Protein AF-A0A848FJI1-F1 (afdb_monomer_lite)

Structure (mmCIF, N/CA/C/O backbone):
data_AF-A0A848FJI1-F1
#
_entry.id   AF-A0A848FJI1-F1
#
loop_
_atom_site.group_PDB
_atom_site.id
_atom_site.type_symbol
_atom_site.label_atom_id
_atom_site.label_alt_id
_atom_site.label_comp_id
_atom_site.label_asym_id
_atom_site.label_entity_id
_atom_site.label_seq_id
_atom_site.pdbx_PDB_ins_code
_atom_site.Cartn_x
_atom_site.Cartn_y
_atom_site.Cartn_z
_atom_site.occupancy
_atom_site.B_iso_or_equiv
_atom_site.auth_seq_id
_atom_site.auth_comp_id
_atom_site.auth_asym_id
_atom_site.auth_atom_id
_atom_site.pdbx_PDB_model_num
ATOM 1 N N . MET A 1 1 ? -39.775 -16.316 -44.382 1.00 47.53 1 MET A N 1
ATOM 2 C CA . MET A 1 1 ? -40.566 -16.038 -43.165 1.00 47.53 1 MET A CA 1
ATOM 3 C C . MET A 1 1 ? -39.700 -16.422 -41.978 1.00 47.53 1 MET A C 1
ATOM 5 O O . MET A 1 1 ? -39.607 -17.602 -41.677 1.00 47.53 1 MET A O 1
ATOM 9 N N . SER A 1 2 ? -38.974 -15.465 -41.398 1.00 47.25 2 SER A N 1
ATOM 10 C CA . SER A 1 2 ? -38.087 -15.729 -40.257 1.00 47.25 2 SER A CA 1
ATOM 11 C C . SER A 1 2 ? -38.772 -15.256 -38.986 1.00 47.25 2 SER A C 1
ATOM 13 O O . SER A 1 2 ? -38.917 -14.056 -38.767 1.00 47.25 2 SER A O 1
ATOM 15 N N . THR A 1 3 ? -39.226 -16.206 -38.177 1.00 56.81 3 THR A N 1
ATOM 16 C CA . THR A 1 3 ? -39.779 -15.936 -36.851 1.00 56.81 3 THR A CA 1
ATOM 17 C C . THR A 1 3 ? -38.621 -15.693 -35.892 1.00 56.81 3 THR A C 1
ATOM 19 O O . THR A 1 3 ? -37.856 -16.610 -35.601 1.00 56.81 3 THR A O 1
ATOM 22 N N . VAL A 1 4 ? -38.469 -14.461 -35.411 1.00 62.84 4 VAL A N 1
ATOM 23 C CA . VAL A 1 4 ? -37.534 -14.148 -34.325 1.00 62.84 4 VAL A CA 1
ATOM 24 C C . VAL A 1 4 ? -38.257 -14.391 -33.004 1.00 62.84 4 VAL A C 1
ATOM 26 O O . VAL A 1 4 ? -39.262 -13.743 -32.718 1.00 62.84 4 VAL A O 1
ATOM 29 N N . ALA A 1 5 ? -37.762 -15.335 -32.205 1.00 69.81 5 ALA A N 1
ATOM 30 C CA . ALA A 1 5 ? -38.256 -15.562 -30.853 1.00 69.81 5 ALA A CA 1
ATOM 31 C C . ALA A 1 5 ? -37.664 -14.509 -29.908 1.00 69.81 5 ALA A C 1
ATOM 33 O O . ALA A 1 5 ? -36.448 -14.413 -29.748 1.00 69.81 5 ALA A O 1
ATOM 34 N N . THR A 1 6 ? -38.524 -13.706 -29.286 1.00 72.31 6 THR A N 1
ATOM 35 C CA . THR A 1 6 ? -38.118 -12.703 -28.298 1.00 72.31 6 THR A CA 1
ATOM 36 C C . THR A 1 6 ? -38.035 -13.368 -26.925 1.00 72.31 6 THR A C 1
ATOM 38 O O . THR A 1 6 ? -39.058 -13.713 -26.338 1.00 72.31 6 THR A O 1
ATOM 41 N N . ILE A 1 7 ? -36.820 -13.577 -26.414 1.00 79.19 7 ILE A N 1
ATOM 42 C CA . ILE A 1 7 ? -36.602 -14.079 -25.050 1.00 79.19 7 ILE A CA 1
ATOM 43 C C . ILE A 1 7 ? -36.351 -12.875 -24.131 1.00 79.19 7 ILE A C 1
ATOM 45 O O . ILE A 1 7 ? -35.450 -12.083 -24.416 1.00 79.19 7 ILE A O 1
ATOM 49 N N . PRO A 1 8 ? -37.119 -12.702 -23.039 1.00 80.44 8 PRO A N 1
ATOM 50 C CA . PRO A 1 8 ? -36.893 -11.606 -22.108 1.00 80.44 8 PRO A CA 1
ATOM 51 C C . PRO A 1 8 ? -35.590 -11.817 -21.327 1.00 80.44 8 PRO A C 1
ATOM 53 O O . PRO A 1 8 ? -35.314 -12.894 -20.817 1.00 80.44 8 PRO A O 1
ATOM 56 N N . VAL A 1 9 ? -34.790 -10.763 -21.175 1.00 71.69 9 VAL A N 1
ATOM 57 C CA . VAL A 1 9 ? -33.480 -10.821 -20.493 1.00 71.69 9 VAL A CA 1
ATOM 58 C C . VAL A 1 9 ? -33.586 -11.361 -19.057 1.00 71.69 9 VAL A C 1
ATOM 60 O O . VAL A 1 9 ? -32.660 -11.997 -18.554 1.00 71.69 9 VAL A O 1
ATOM 63 N N . SER A 1 10 ? -34.734 -11.172 -18.404 1.00 76.00 10 SER A N 1
ATOM 64 C CA . SER A 1 10 ? -35.007 -11.704 -17.068 1.00 76.00 10 SER A CA 1
ATOM 65 C C . SER A 1 10 ? -34.963 -13.233 -16.996 1.00 76.00 10 SER A C 1
ATOM 67 O O . SER A 1 10 ? -34.512 -13.760 -15.983 1.00 76.00 10 SER A O 1
ATOM 69 N N . SER A 1 11 ? -35.357 -13.957 -18.050 1.00 80.81 11 SER A N 1
ATOM 70 C CA . SER A 1 11 ? -35.332 -15.427 -18.055 1.00 80.81 11 SER A CA 1
ATOM 71 C C . SER A 1 11 ? -33.942 -16.014 -18.308 1.00 80.81 11 SER A C 1
ATOM 73 O O . SER A 1 11 ? -33.728 -17.199 -18.064 1.00 80.81 11 SER A O 1
ATOM 75 N N . LEU A 1 12 ? -32.973 -15.192 -18.719 1.00 80.31 12 LEU A N 1
ATOM 76 C CA . LEU A 1 12 ? -31.565 -15.585 -18.825 1.00 80.31 12 LEU A CA 1
ATOM 77 C C . LEU A 1 12 ? -30.806 -15.409 -17.502 1.00 80.31 12 LEU A C 1
ATOM 79 O O . LEU A 1 12 ? -29.703 -15.934 -17.339 1.00 80.31 12 LEU A O 1
ATOM 83 N N . ARG A 1 13 ? -31.373 -14.674 -16.537 1.00 80.06 13 ARG A N 1
ATOM 84 C CA . ARG A 1 13 ? -30.701 -14.385 -15.270 1.00 80.06 13 ARG A CA 1
ATOM 85 C C . ARG A 1 13 ? -30.918 -15.537 -14.295 1.00 80.06 13 ARG A C 1
ATOM 87 O O . ARG A 1 13 ? -31.936 -15.617 -13.616 1.00 80.06 13 ARG A O 1
ATOM 94 N N . ARG A 1 14 ? -29.933 -16.426 -14.189 1.00 78.25 14 ARG A N 1
ATOM 95 C CA . ARG A 1 14 ? -29.887 -17.414 -13.108 1.00 78.25 14 ARG A CA 1
ATOM 96 C C . ARG A 1 14 ? -29.486 -16.692 -11.813 1.00 78.25 14 ARG A C 1
ATOM 98 O O . ARG A 1 14 ? -28.367 -16.178 -11.762 1.00 78.25 14 ARG A O 1
ATOM 105 N N . PRO A 1 15 ? -30.345 -16.615 -10.779 1.00 67.38 15 PRO A N 1
ATOM 106 C CA . PRO A 1 15 ? -29.916 -16.084 -9.495 1.00 67.38 15 PRO A CA 1
ATOM 107 C C . PRO A 1 15 ? -28.841 -17.022 -8.944 1.00 67.38 15 PRO A C 1
ATOM 109 O O . PRO A 1 15 ? -29.080 -18.214 -8.736 1.00 67.38 15 PRO A O 1
ATOM 112 N N . ALA A 1 16 ? -27.625 -16.503 -8.786 1.00 65.81 16 ALA A N 1
ATOM 113 C CA . ALA A 1 16 ? -26.580 -17.225 -8.084 1.00 65.81 16 ALA A CA 1
ATOM 114 C C . ALA A 1 16 ? -26.991 -17.318 -6.604 1.00 65.81 16 ALA A C 1
ATOM 116 O O . ALA A 1 16 ? -27.390 -16.298 -6.034 1.00 65.81 16 ALA A O 1
ATOM 117 N N . PRO A 1 17 ? -26.919 -18.502 -5.974 1.00 62.22 17 PRO A N 1
ATOM 118 C CA . PRO A 1 17 ? -27.082 -18.604 -4.533 1.00 62.22 17 PRO A CA 1
ATOM 119 C C . PRO A 1 17 ? -26.046 -17.699 -3.862 1.00 62.22 17 PRO A C 1
ATOM 121 O O . PRO A 1 17 ? -24.859 -17.769 -4.191 1.00 62.22 17 PRO A O 1
ATOM 124 N N . VAL A 1 18 ? -26.485 -16.847 -2.934 1.00 62.59 18 VAL A N 1
ATOM 125 C CA . VAL A 1 18 ? -25.579 -16.084 -2.065 1.00 62.59 18 VAL A CA 1
ATOM 126 C C . VAL A 1 18 ? -25.071 -17.048 -0.997 1.00 62.59 18 VAL A C 1
ATOM 128 O O . VAL A 1 18 ? -25.535 -17.060 0.135 1.00 62.59 18 VAL A O 1
ATOM 131 N N . GLU A 1 19 ? -24.178 -17.944 -1.400 1.00 62.97 19 GLU A N 1
ATOM 132 C CA . GLU A 1 19 ? -23.520 -18.873 -0.494 1.00 62.97 19 GLU A CA 1
ATOM 133 C C . GLU A 1 19 ? -22.208 -18.228 -0.033 1.00 62.97 19 GLU A C 1
ATOM 135 O O . GLU A 1 19 ? -21.235 -18.118 -0.790 1.00 62.97 19 GLU A O 1
ATOM 140 N N . THR A 1 20 ? -22.182 -17.752 1.210 1.00 60.62 20 THR A N 1
ATOM 141 C CA . THR A 1 20 ? -20.965 -17.282 1.876 1.00 60.62 20 THR A CA 1
ATOM 142 C C . THR A 1 20 ? -20.087 -1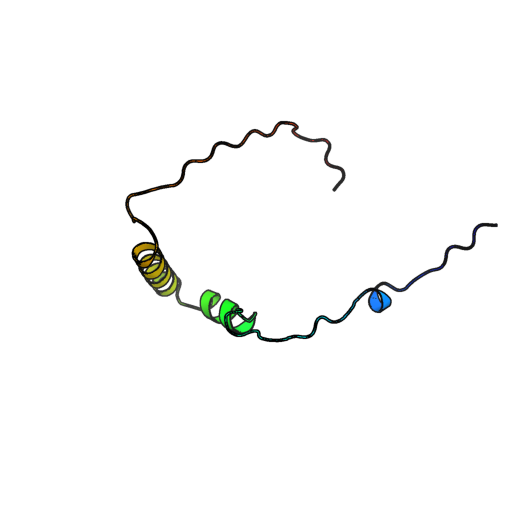8.487 2.200 1.00 60.62 20 THR A C 1
ATOM 144 O O . THR A 1 20 ? -20.111 -19.040 3.297 1.00 60.62 20 THR A O 1
ATOM 147 N N . LYS A 1 21 ? -19.304 -18.942 1.214 1.00 67.50 21 LYS A N 1
ATOM 148 C CA . LYS A 1 21 ? -18.244 -19.924 1.472 1.00 67.50 21 LYS A CA 1
ATOM 149 C C . LYS A 1 21 ? -17.286 -19.367 2.533 1.00 67.50 21 LYS A C 1
ATOM 151 O O . LYS A 1 21 ? -16.897 -18.203 2.410 1.00 67.50 21 LYS A O 1
ATOM 156 N N . PRO A 1 22 ? -16.851 -20.174 3.517 1.00 66.38 22 PRO A N 1
ATOM 157 C CA . PRO A 1 22 ? -15.835 -19.743 4.468 1.00 66.38 22 PRO A CA 1
ATOM 158 C C . PRO A 1 22 ? -14.590 -19.270 3.704 1.00 66.38 22 PRO A C 1
ATOM 160 O O . PRO A 1 22 ? -14.097 -19.963 2.813 1.00 66.38 22 PRO A O 1
ATOM 163 N 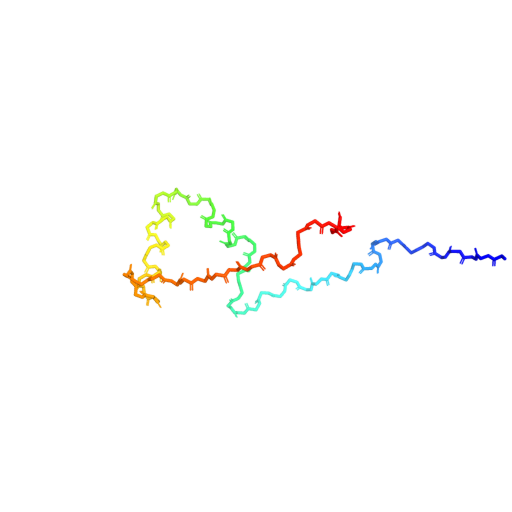N . GLY A 1 23 ? -14.148 -18.045 3.997 1.00 73.94 23 GLY A N 1
ATOM 164 C CA . GLY A 1 23 ? -13.041 -17.375 3.306 1.00 73.94 23 GLY A CA 1
ATOM 165 C C . GLY A 1 23 ? -13.431 -16.484 2.118 1.00 73.94 23 GLY A C 1
ATOM 166 O O . GLY A 1 23 ? -12.550 -15.860 1.530 1.00 73.94 23 GLY A O 1
ATOM 167 N N . ARG A 1 24 ? -14.716 -16.380 1.746 1.00 88.62 24 ARG A N 1
ATOM 168 C CA . ARG A 1 24 ? -15.178 -15.375 0.775 1.00 88.62 24 ARG A CA 1
ATOM 169 C C . ARG A 1 24 ? -15.670 -14.120 1.481 1.00 88.62 24 ARG A C 1
ATOM 171 O O . ARG A 1 24 ? -16.531 -14.204 2.345 1.00 88.62 24 ARG A O 1
ATOM 178 N N . TRP A 1 25 ? -15.184 -12.976 1.017 1.00 91.75 25 TRP A N 1
ATOM 179 C CA . TRP A 1 25 ? -15.708 -11.671 1.396 1.00 91.75 25 TRP A CA 1
ATOM 180 C C . TRP A 1 25 ? -17.106 -11.459 0.809 1.00 91.75 25 TRP A C 1
ATOM 182 O O . TRP A 1 25 ? -17.334 -11.661 -0.388 1.00 91.75 25 TRP A O 1
ATOM 192 N N . SER A 1 26 ? -18.037 -11.031 1.651 1.00 92.62 26 SER A N 1
ATOM 193 C CA . SER A 1 26 ? -19.319 -10.464 1.253 1.00 92.62 26 SER A CA 1
ATOM 194 C C . SER A 1 26 ? -19.156 -9.007 0.814 1.00 92.62 26 SER A C 1
ATOM 196 O O . SER A 1 26 ? -18.196 -8.323 1.170 1.00 92.62 26 SER A O 1
ATOM 198 N N . VAL A 1 27 ? -20.133 -8.501 0.056 1.00 93.44 27 VAL A N 1
ATOM 199 C CA . VAL A 1 27 ? -20.155 -7.088 -0.360 1.00 93.44 27 VAL A CA 1
ATOM 200 C C . VAL A 1 27 ? -20.184 -6.156 0.855 1.00 93.44 27 VAL A C 1
ATOM 202 O O . VAL A 1 27 ? -19.488 -5.147 0.860 1.00 93.44 27 VAL A O 1
ATOM 205 N N . ALA A 1 28 ? -20.942 -6.520 1.893 1.00 94.25 28 ALA A N 1
ATOM 206 C CA . ALA A 1 28 ? -21.058 -5.728 3.113 1.00 94.25 28 ALA A CA 1
ATOM 207 C C . ALA A 1 28 ? -19.716 -5.609 3.854 1.00 94.25 28 ALA A C 1
ATOM 209 O O . ALA A 1 28 ? -19.338 -4.514 4.253 1.00 94.25 28 ALA A O 1
ATOM 210 N N . GLU A 1 29 ? -18.959 -6.704 3.977 1.00 93.75 29 GLU A N 1
ATOM 211 C CA . GLU A 1 29 ? -17.639 -6.678 4.624 1.00 93.75 29 GLU A CA 1
ATOM 212 C C . GLU A 1 29 ? -16.641 -5.802 3.860 1.00 93.75 29 GLU A C 1
ATOM 214 O O . GLU A 1 29 ? -15.868 -5.063 4.468 1.00 93.75 29 GLU A O 1
ATOM 219 N N . VAL A 1 30 ? -16.669 -5.848 2.523 1.00 95.25 30 VAL A N 1
ATOM 220 C CA . VAL A 1 30 ? -15.836 -4.968 1.692 1.00 95.25 30 VAL A CA 1
ATOM 221 C C . VAL A 1 30 ? -16.259 -3.512 1.870 1.00 95.25 30 VAL A C 1
ATOM 223 O O . VAL A 1 30 ? -15.403 -2.647 2.035 1.00 95.25 30 VAL A O 1
ATOM 226 N N . GLN A 1 31 ? -17.563 -3.232 1.889 1.00 97.19 31 GLN A N 1
ATOM 227 C CA . GLN A 1 31 ? -18.089 -1.884 2.096 1.00 97.19 31 GLN A CA 1
ATOM 228 C C . GLN A 1 31 ? -17.616 -1.288 3.430 1.00 97.19 31 GLN A C 1
ATOM 230 O O . GLN A 1 31 ? -17.185 -0.138 3.456 1.00 97.19 31 GLN A O 1
ATOM 235 N N . THR A 1 32 ? -17.574 -2.081 4.504 1.00 97.25 32 THR A N 1
ATOM 236 C CA . THR A 1 32 ? -17.033 -1.635 5.796 1.00 97.25 32 THR A CA 1
ATOM 237 C C . THR A 1 32 ? -15.575 -1.168 5.703 1.00 97.25 32 THR A C 1
ATOM 239 O O . THR A 1 32 ? -15.193 -0.245 6.414 1.00 97.25 32 THR A O 1
ATOM 242 N N . LEU A 1 33 ? -14.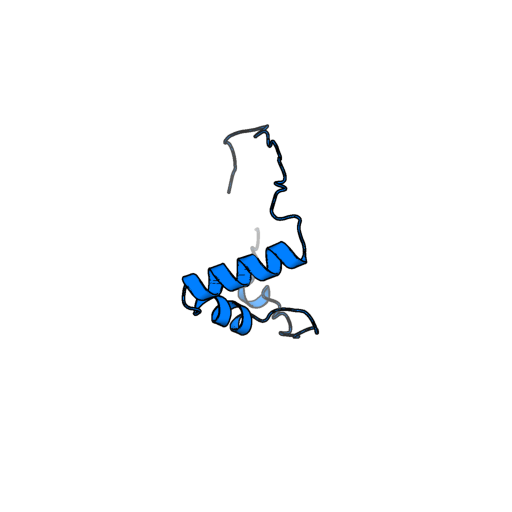749 -1.747 4.819 1.00 96.94 33 LEU A N 1
ATOM 243 C CA . LEU A 1 33 ? -13.378 -1.264 4.596 1.00 96.94 33 LEU A CA 1
ATOM 244 C C . LEU A 1 33 ? -13.351 0.105 3.908 1.00 96.94 33 LEU A C 1
ATOM 246 O O . LEU A 1 33 ? -12.532 0.945 4.271 1.00 96.94 33 LEU A O 1
ATOM 250 N N . TYR A 1 34 ? -14.236 0.331 2.933 1.00 96.62 34 TYR A N 1
ATOM 251 C CA . TYR A 1 34 ? -14.351 1.616 2.233 1.00 96.62 34 TYR A CA 1
ATOM 252 C C . TYR A 1 34 ? -14.862 2.742 3.140 1.00 96.62 34 TYR A C 1
ATOM 254 O O . TYR A 1 34 ? -14.568 3.907 2.888 1.00 96.62 34 TYR A O 1
ATOM 262 N N . GLU A 1 35 ? -15.610 2.400 4.188 1.00 97.88 35 GLU A N 1
ATOM 263 C CA . GLU A 1 35 ? -16.148 3.346 5.170 1.00 97.88 35 GLU A CA 1
ATOM 264 C C . GLU A 1 35 ? -15.138 3.722 6.272 1.00 97.88 35 GLU A C 1
ATOM 266 O O . GLU A 1 35 ? -15.401 4.629 7.064 1.00 97.88 35 GLU A O 1
ATOM 271 N N . LEU A 1 36 ? -13.970 3.067 6.332 1.00 98.06 36 LEU A N 1
ATOM 272 C CA . LEU A 1 36 ? -12.925 3.412 7.297 1.00 98.06 36 LEU A CA 1
ATOM 273 C C . LEU A 1 36 ? -12.341 4.811 7.028 1.00 98.06 36 LEU A C 1
ATOM 275 O O . LEU A 1 36 ? -12.189 5.212 5.869 1.00 98.06 36 LEU A O 1
ATOM 279 N N . PRO A 1 37 ? -11.905 5.538 8.077 1.00 98.56 37 PRO A N 1
ATOM 280 C CA . PRO A 1 37 ? -11.089 6.730 7.893 1.00 98.56 37 PRO A CA 1
ATOM 281 C C . PRO A 1 37 ? -9.862 6.406 7.039 1.00 98.56 37 PRO A C 1
ATOM 283 O O . PRO A 1 37 ? -9.156 5.432 7.297 1.00 98.56 37 PRO A O 1
ATOM 286 N N . PHE A 1 38 ? -9.578 7.246 6.044 1.00 97.88 38 PHE A N 1
ATOM 287 C CA . PHE A 1 38 ? -8.543 6.966 5.045 1.00 97.88 38 PHE A CA 1
ATOM 288 C C . PHE A 1 38 ? -7.182 6.595 5.659 1.00 97.88 38 PHE A C 1
ATOM 290 O O . PHE A 1 38 ? -6.563 5.617 5.248 1.00 97.88 38 PHE A O 1
ATOM 297 N N . MET A 1 39 ? -6.734 7.335 6.678 1.00 98.44 39 MET A N 1
ATOM 298 C CA . MET A 1 39 ? -5.441 7.076 7.324 1.00 98.44 39 MET A CA 1
ATOM 299 C C . MET A 1 39 ? -5.413 5.737 8.074 1.00 98.44 39 MET A C 1
ATOM 301 O O . MET A 1 39 ? -4.383 5.066 8.072 1.00 98.44 39 MET A O 1
ATOM 305 N N . GLU A 1 40 ? -6.545 5.318 8.642 1.00 98.44 40 GLU A N 1
ATOM 306 C CA . GLU A 1 40 ? -6.687 4.025 9.319 1.00 98.44 40 GLU A CA 1
ATOM 307 C C . GLU A 1 40 ? -6.623 2.874 8.307 1.00 98.44 40 GLU A C 1
ATOM 309 O O . GLU A 1 40 ? -5.873 1.911 8.483 1.00 98.44 40 GLU A O 1
ATOM 314 N N . LEU A 1 41 ? -7.348 3.008 7.190 1.00 98.50 41 LEU A N 1
ATOM 315 C CA . LEU A 1 41 ? -7.308 2.046 6.090 1.00 98.50 41 LEU A CA 1
ATOM 316 C C . LEU A 1 41 ? -5.888 1.899 5.528 1.00 98.50 41 LEU A C 1
ATOM 318 O O . LEU A 1 41 ? -5.415 0.780 5.327 1.00 98.50 41 LEU A O 1
ATOM 322 N N . MET A 1 42 ? -5.190 3.016 5.311 1.00 98.44 42 MET A N 1
ATOM 323 C CA . MET A 1 42 ? -3.819 3.010 4.800 1.00 98.44 42 MET A CA 1
ATOM 324 C C . MET A 1 42 ? -2.839 2.346 5.767 1.00 98.44 42 MET A C 1
ATOM 326 O O . MET A 1 42 ? -1.980 1.582 5.323 1.00 98.44 42 MET A O 1
ATOM 330 N N . PHE A 1 43 ? -2.961 2.601 7.073 1.00 98.44 43 PHE A N 1
ATOM 331 C CA . PHE A 1 43 ? -2.125 1.946 8.077 1.00 98.44 43 PHE A CA 1
ATOM 332 C C . PHE A 1 43 ? -2.366 0.432 8.104 1.00 98.44 43 PHE A C 1
ATOM 334 O O . PHE A 1 43 ? -1.416 -0.347 8.021 1.00 98.44 43 PHE A O 1
ATOM 341 N N . ARG A 1 44 ? -3.632 0.001 8.102 1.00 98.19 44 ARG A N 1
ATOM 342 C CA . ARG A 1 44 ? -3.989 -1.422 8.051 1.00 98.19 44 ARG A CA 1
ATOM 343 C C . ARG A 1 44 ? -3.472 -2.107 6.782 1.00 98.19 44 ARG A C 1
ATOM 345 O O . ARG A 1 44 ? -2.911 -3.197 6.862 1.00 98.19 44 ARG A O 1
ATOM 352 N N . ALA A 1 45 ? -3.624 -1.474 5.618 1.00 98.31 45 ALA A N 1
ATOM 353 C CA . ALA A 1 45 ? -3.128 -2.008 4.347 1.00 98.31 45 ALA A CA 1
ATOM 354 C C . ALA A 1 45 ? -1.605 -2.209 4.374 1.00 98.31 45 ALA A C 1
ATOM 356 O O . ALA A 1 45 ? -1.087 -3.235 3.937 1.00 98.31 45 ALA A O 1
ATOM 357 N N . GLN A 1 46 ? -0.892 -1.245 4.951 1.00 98.19 46 GLN A N 1
ATOM 358 C CA . GLN A 1 46 ? 0.549 -1.298 5.144 1.00 98.19 46 GLN A CA 1
ATOM 359 C C . GLN A 1 46 ? 1.007 -2.432 6.073 1.00 98.19 46 GLN A C 1
ATOM 361 O O . GLN A 1 46 ? 2.048 -3.034 5.810 1.00 98.19 46 GLN A O 1
ATOM 366 N N . GLN A 1 47 ? 0.272 -2.712 7.155 1.00 98.44 47 GLN A N 1
ATOM 367 C CA . GLN A 1 47 ? 0.572 -3.840 8.046 1.00 98.44 47 GLN A CA 1
ATOM 368 C C . GLN A 1 47 ? 0.443 -5.167 7.295 1.00 98.44 47 GLN A C 1
ATOM 370 O O . GLN A 1 47 ? 1.409 -5.921 7.223 1.00 98.44 47 GLN A O 1
ATOM 375 N N . VAL A 1 48 ? -0.698 -5.386 6.631 1.00 98.25 48 VAL A N 1
ATOM 376 C CA . VAL A 1 48 ? -0.948 -6.611 5.856 1.00 98.25 48 VAL A CA 1
ATOM 377 C C . VAL A 1 48 ? 0.095 -6.796 4.754 1.00 98.25 48 VAL A C 1
ATOM 379 O O . VAL A 1 48 ? 0.578 -7.906 4.552 1.00 98.25 48 VAL A O 1
ATOM 382 N N . HIS A 1 49 ? 0.493 -5.729 4.056 1.00 98.25 49 HIS A N 1
ATOM 383 C CA . HIS A 1 49 ? 1.525 -5.828 3.024 1.00 98.25 49 HIS A CA 1
ATOM 384 C C . HIS A 1 49 ? 2.871 -6.300 3.596 1.00 98.25 49 HIS A C 1
ATOM 386 O O . HIS A 1 49 ? 3.466 -7.221 3.049 1.00 98.25 49 HIS A O 1
ATOM 392 N N . ARG A 1 50 ? 3.313 -5.742 4.732 1.00 98.00 50 ARG A N 1
ATOM 393 C CA . ARG A 1 50 ? 4.575 -6.126 5.397 1.00 98.00 50 ARG A CA 1
ATOM 394 C C . ARG A 1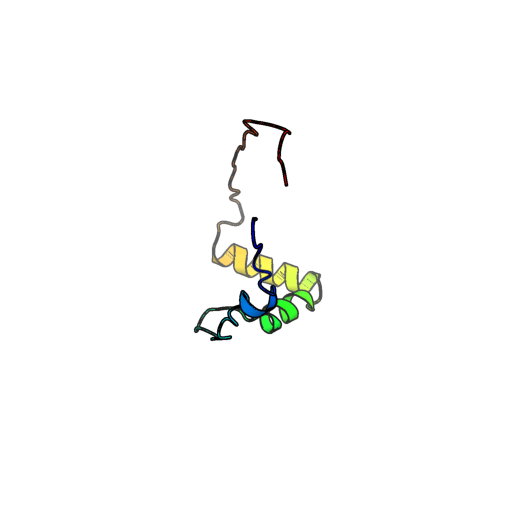 50 ? 4.559 -7.533 5.988 1.00 98.00 50 ARG A C 1
ATOM 396 O O . ARG A 1 50 ? 5.614 -8.137 6.131 1.00 98.00 50 ARG A O 1
ATOM 403 N N . GLU A 1 51 ? 3.387 -8.044 6.351 1.00 98.44 51 GLU A N 1
ATOM 404 C CA . GLU A 1 51 ? 3.232 -9.424 6.828 1.00 98.44 5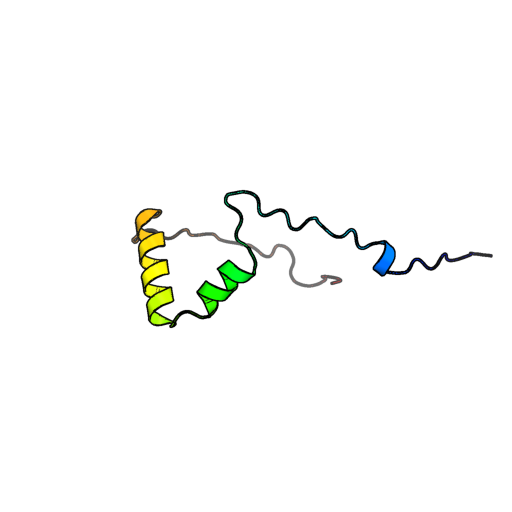1 GLU A CA 1
ATOM 405 C C . GLU A 1 51 ? 3.432 -10.459 5.712 1.00 98.44 51 GLU A C 1
ATOM 407 O O . GLU A 1 51 ? 3.820 -11.590 5.996 1.00 98.44 51 GLU A O 1
ATOM 412 N N . HIS A 1 52 ? 3.170 -10.087 4.454 1.00 98.31 52 HIS A N 1
ATOM 413 C CA . HIS A 1 52 ? 3.108 -11.035 3.336 1.00 98.31 52 HIS A CA 1
ATOM 414 C C . HIS A 1 52 ? 4.160 -10.790 2.243 1.00 98.31 52 HIS A C 1
ATOM 416 O O . HIS A 1 52 ? 4.392 -11.681 1.427 1.00 98.31 52 HIS A O 1
ATOM 422 N N . PHE A 1 53 ? 4.792 -9.614 2.208 1.00 98.12 53 PHE A N 1
ATOM 423 C CA . PHE A 1 53 ? 5.741 -9.202 1.172 1.00 98.12 53 PHE A CA 1
ATOM 424 C C . PHE A 1 53 ? 6.944 -8.471 1.778 1.00 98.12 53 PHE A C 1
ATOM 426 O O . PHE A 1 53 ? 6.825 -7.830 2.824 1.00 98.12 53 PHE A O 1
ATOM 433 N N . ASP A 1 54 ? 8.092 -8.521 1.094 1.00 97.56 54 ASP A N 1
ATOM 434 C CA . ASP A 1 54 ? 9.228 -7.663 1.428 1.00 97.56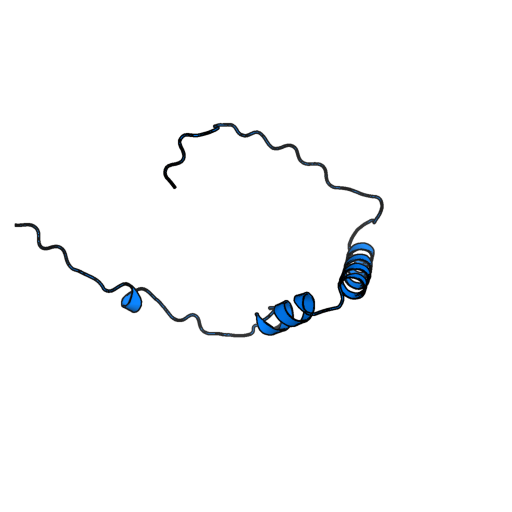 54 ASP A CA 1
ATOM 435 C C . ASP A 1 54 ? 8.865 -6.200 1.101 1.00 97.56 54 ASP A C 1
ATOM 437 O O . ASP A 1 54 ? 8.620 -5.877 -0.064 1.00 97.56 54 ASP A O 1
ATOM 441 N N . PRO A 1 55 ? 8.828 -5.291 2.095 1.00 96.38 55 PRO A N 1
ATOM 442 C CA . PRO A 1 55 ? 8.444 -3.898 1.870 1.00 96.38 55 PRO A CA 1
ATOM 443 C C . PRO A 1 55 ? 9.432 -3.097 1.015 1.00 96.38 55 PRO A C 1
ATOM 445 O O . PRO A 1 55 ? 9.132 -1.955 0.665 1.00 96.38 55 PRO A O 1
ATOM 448 N N . SER A 1 56 ? 10.619 -3.639 0.745 1.00 96.88 56 SER A N 1
ATOM 449 C CA . SER A 1 56 ? 11.649 -3.010 -0.081 1.00 96.88 56 SER A CA 1
ATOM 450 C C . SER A 1 56 ? 11.674 -3.525 -1.522 1.00 96.88 56 SER A C 1
ATOM 452 O O . SER A 1 56 ? 12.363 -2.941 -2.361 1.00 96.88 56 SER A O 1
ATOM 454 N N . GLU A 1 57 ? 10.894 -4.561 -1.838 1.00 97.81 57 GLU A N 1
ATOM 455 C CA . GLU A 1 57 ? 10.806 -5.131 -3.179 1.00 97.81 57 GLU A CA 1
ATOM 456 C C . GLU A 1 57 ? 9.591 -4.606 -3.951 1.00 97.81 57 GLU A C 1
ATOM 458 O O . GLU A 1 57 ? 8.507 -4.386 -3.412 1.00 97.81 57 GLU A O 1
ATOM 463 N N . VAL A 1 58 ? 9.760 -4.430 -5.264 1.00 96.81 58 VAL A N 1
ATOM 464 C CA . VAL A 1 58 ? 8.683 -4.035 -6.179 1.00 96.81 58 VAL A CA 1
ATOM 465 C C . VAL A 1 58 ? 8.736 -4.915 -7.423 1.00 96.81 58 VAL A C 1
ATOM 467 O O . VAL A 1 58 ? 9.785 -5.060 -8.051 1.00 96.81 58 VAL A O 1
ATOM 470 N N . GLN A 1 59 ? 7.591 -5.480 -7.817 1.00 96.81 59 GLN A N 1
ATOM 471 C CA . GLN A 1 59 ? 7.480 -6.234 -9.064 1.00 96.81 59 GLN A CA 1
ATOM 472 C C . GLN A 1 59 ? 7.508 -5.285 -10.269 1.00 96.81 59 GLN A C 1
ATOM 474 O O . GLN A 1 59 ? 6.697 -4.364 -10.369 1.00 96.81 59 GLN A O 1
ATOM 479 N N . LEU A 1 60 ? 8.390 -5.562 -11.229 1.00 97.50 60 LEU A N 1
ATOM 480 C CA . LEU A 1 60 ? 8.459 -4.844 -12.499 1.00 97.50 60 LEU A CA 1
ATOM 481 C C . LEU A 1 60 ? 7.928 -5.722 -13.634 1.00 97.50 60 LEU A C 1
ATOM 483 O O . LEU A 1 60 ? 8.426 -6.821 -13.864 1.00 97.50 60 LEU A O 1
ATOM 487 N N . SER A 1 61 ? 6.936 -5.212 -14.363 1.00 96.56 61 SER A N 1
ATOM 488 C CA . SER A 1 61 ? 6.363 -5.861 -15.545 1.00 96.56 61 SER A CA 1
ATOM 489 C C . SER A 1 61 ? 6.322 -4.874 -16.708 1.00 96.56 61 SER A C 1
ATOM 491 O O . SER A 1 61 ? 5.948 -3.717 -16.528 1.00 96.56 61 SER A O 1
ATOM 493 N N . THR A 1 62 ? 6.687 -5.325 -17.910 1.00 96.12 62 THR A N 1
ATOM 494 C CA . THR A 1 62 ? 6.558 -4.535 -19.144 1.00 96.12 62 THR A CA 1
ATOM 495 C C . THR A 1 62 ? 5.464 -5.147 -20.001 1.00 96.12 62 THR A C 1
ATOM 497 O O . THR A 1 62 ? 5.565 -6.313 -20.381 1.00 96.12 62 THR A O 1
ATOM 500 N N . LEU A 1 63 ? 4.429 -4.367 -20.316 1.00 96.25 63 LEU A N 1
ATOM 501 C CA . LEU A 1 63 ? 3.447 -4.754 -21.324 1.00 96.25 63 LEU A CA 1
ATOM 502 C C . LEU A 1 63 ? 3.754 -4.087 -22.666 1.00 96.25 63 LEU A C 1
ATOM 504 O O . LEU A 1 63 ? 4.299 -2.985 -22.716 1.00 96.25 63 LEU A O 1
ATOM 508 N N . LEU A 1 64 ? 3.330 -4.733 -23.749 1.00 94.38 64 LEU A N 1
ATOM 509 C CA . LEU A 1 64 ? 3.307 -4.152 -25.085 1.00 94.38 64 LEU A CA 1
ATOM 510 C C . LEU A 1 64 ? 1.882 -4.228 -25.629 1.00 94.38 64 LEU A C 1
ATOM 512 O O . LEU A 1 64 ? 1.300 -5.309 -25.715 1.00 94.38 64 LEU A O 1
ATOM 516 N N . SER A 1 65 ? 1.331 -3.087 -26.040 1.00 91.44 65 SER A N 1
ATOM 517 C CA . SER A 1 65 ? 0.097 -3.075 -26.824 1.00 91.44 65 SER A CA 1
ATOM 518 C C . SER A 1 65 ? 0.426 -3.491 -28.258 1.00 91.44 65 SER A C 1
ATOM 520 O O . SER A 1 65 ? 0.812 -2.670 -29.086 1.00 91.44 65 SER A O 1
ATOM 522 N N . ILE A 1 66 ? 0.323 -4.793 -28.539 1.00 91.25 66 ILE A N 1
ATOM 523 C CA . ILE A 1 66 ? 0.667 -5.363 -29.853 1.00 91.25 66 ILE A CA 1
ATOM 524 C C . ILE A 1 66 ? -0.249 -4.850 -30.978 1.00 91.25 66 ILE A C 1
ATOM 526 O O . ILE A 1 66 ? 0.118 -4.865 -32.152 1.00 91.25 66 ILE A O 1
ATOM 530 N N . LYS A 1 67 ? -1.444 -4.376 -30.612 1.00 88.06 67 LYS A N 1
ATOM 531 C CA . LYS A 1 67 ? -2.419 -3.744 -31.495 1.00 88.06 67 LYS A CA 1
ATOM 532 C C . LYS A 1 67 ? -3.158 -2.657 -30.717 1.00 88.06 67 LYS A C 1
ATOM 534 O O . LYS A 1 67 ? -3.888 -2.955 -29.776 1.00 88.06 67 LYS A O 1
ATOM 539 N N . THR A 1 68 ? -2.992 -1.411 -31.142 1.00 87.88 68 THR A N 1
ATOM 540 C CA . THR A 1 68 ? -3.734 -0.252 -30.635 1.00 87.88 68 THR A CA 1
ATOM 541 C C . THR A 1 68 ? -4.901 0.089 -31.563 1.00 87.88 68 THR A C 1
ATOM 543 O O . THR A 1 68 ? -4.750 0.125 -32.785 1.00 87.88 68 THR A O 1
ATOM 546 N N . GLY A 1 69 ? -6.068 0.364 -30.976 1.00 85.25 69 GLY A N 1
ATOM 547 C CA . GLY A 1 69 ? -7.292 0.719 -31.703 1.00 85.25 69 GLY A CA 1
ATOM 548 C C . GLY A 1 69 ? -8.029 -0.474 -32.329 1.00 85.25 69 GLY A C 1
ATOM 549 O O . GLY A 1 69 ? -7.626 -1.625 -32.180 1.00 85.25 69 GLY A O 1
ATOM 550 N N . GLY A 1 70 ? -9.137 -0.199 -33.023 1.00 82.25 70 GLY A N 1
ATOM 551 C CA . GLY A 1 70 ? -9.925 -1.216 -33.737 1.00 82.25 70 GLY A CA 1
ATOM 552 C C . GLY A 1 70 ? -10.706 -2.196 -32.853 1.00 82.25 70 GLY A C 1
ATOM 553 O O . GLY A 1 70 ? -11.150 -3.223 -33.361 1.00 82.25 70 GLY A O 1
ATOM 554 N N . CYS A 1 71 ? -10.866 -1.909 -31.556 1.00 82.25 71 CYS A N 1
ATOM 555 C CA . CYS A 1 71 ? -11.764 -2.681 -30.699 1.00 82.25 71 CYS A CA 1
ATOM 556 C C . CYS A 1 71 ? -13.223 -2.337 -31.038 1.00 82.25 71 CYS A C 1
ATOM 558 O O . CYS A 1 71 ? -13.531 -1.172 -31.282 1.00 82.25 71 CYS A O 1
ATOM 560 N N . ALA A 1 72 ? -14.086 -3.353 -31.078 1.00 73.00 72 ALA A N 1
ATOM 561 C CA . ALA A 1 72 ? -15.503 -3.234 -31.433 1.00 73.00 72 ALA A CA 1
ATOM 562 C C . ALA A 1 72 ? -16.439 -3.126 -30.212 1.00 73.00 72 ALA A C 1
ATOM 564 O O . ALA A 1 72 ? -17.652 -3.213 -30.390 1.00 73.00 72 ALA A O 1
ATOM 565 N N . GLU A 1 73 ? -15.871 -3.027 -29.004 1.00 63.75 73 GLU A N 1
ATOM 566 C CA . GLU A 1 73 ? -16.618 -2.843 -27.750 1.00 63.75 73 GLU A CA 1
ATOM 567 C C . GLU A 1 73 ? -17.376 -1.507 -27.722 1.00 63.75 73 GLU A C 1
ATOM 569 O O . GLU A 1 73 ? -16.815 -0.496 -28.210 1.00 63.75 73 GLU A O 1
#

Foldseek 3Di:
DDDDDDDDPVVVDDPDPPDPDVPDDDPVNVVVLVPDDPVVSVVVVVVVCVVPHDPPDDDDDDDDPPDDDPDPD

InterPro domains:
  IPR002684 Biotin synthase/Biotin biosynthesis bifunctional protein BioAB [PTHR22976] (22-73)
  IPR013785 Aldolase-type TIM barrel [G3DSA:3.20.20.70] (23-73)
  IPR058240 Radical SAM superfamily [SSF102114] (23-72)

Organism: NCBI:txid2728836

Radius of gyration: 22.56 Å; chains: 1; bounding box: 52×27×52 Å

Sequence (73 aa):
MSTVATIPVSSLRRPAPVETKPGRWSVAEVQTLYELPFMELMFRAQQVHREHFDPSEVQLSTLLSIKTGGCAE

pLDDT: mean 86.11, std 14.33, range [47.25, 98.56]

Secondary structure (DSSP, 8-state):
--------HHHH--PPP----TTPPPHHHHHHHHTS-HHHHHHHHHHHHHHHS-TT---------SS-S----